Protein AF-A0A3C1SB09-F1 (afdb_monomer_lite)

Radius of gyration: 17.12 Å; chains: 1; bounding box: 45×32×49 Å

Structure (mmCIF, N/CA/C/O backbone):
data_AF-A0A3C1SB09-F1
#
_entry.id   AF-A0A3C1SB09-F1
#
loop_
_atom_site.group_PDB
_atom_site.id
_atom_site.type_symbol
_atom_site.label_atom_id
_atom_site.label_alt_id
_atom_site.label_comp_id
_atom_site.label_asym_id
_atom_site.label_entity_id
_atom_site.label_seq_id
_atom_site.pdbx_PDB_ins_code
_atom_site.Cartn_x
_atom_site.Cartn_y
_atom_site.Cartn_z
_atom_site.occupancy
_atom_site.B_iso_or_equiv
_atom_site.auth_seq_id
_atom_site.auth_comp_id
_atom_site.auth_asym_id
_atom_site.auth_atom_id
_atom_site.pdbx_PDB_model_num
ATOM 1 N N . MET A 1 1 ? -24.028 1.699 15.075 1.00 59.28 1 MET A N 1
ATOM 2 C CA . MET A 1 1 ? -23.259 1.360 13.872 1.00 59.28 1 MET A CA 1
ATOM 3 C C . MET A 1 1 ? -23.941 0.222 13.133 1.00 59.28 1 MET A C 1
ATOM 5 O O . MET A 1 1 ? -24.014 -0.890 13.650 1.00 59.28 1 MET A O 1
ATOM 9 N N . THR A 1 2 ? -24.508 0.519 11.970 1.00 70.56 2 THR A N 1
ATOM 10 C CA . THR A 1 2 ? -25.018 -0.496 11.039 1.00 70.56 2 THR A CA 1
ATOM 11 C C . THR A 1 2 ? -23.846 -1.232 10.372 1.00 70.56 2 THR A C 1
ATOM 13 O O . THR A 1 2 ? -22.719 -0.736 10.354 1.00 70.56 2 THR A O 1
ATOM 16 N N . ILE A 1 3 ? -24.084 -2.424 9.812 1.00 70.38 3 ILE A N 1
ATOM 17 C CA . ILE A 1 3 ? -23.048 -3.185 9.080 1.00 70.38 3 ILE A CA 1
ATOM 18 C C . ILE A 1 3 ? -22.469 -2.351 7.920 1.00 70.38 3 ILE A C 1
ATOM 20 O O . ILE A 1 3 ? -21.267 -2.392 7.662 1.00 70.38 3 ILE A O 1
ATOM 24 N N . ILE A 1 4 ? -23.316 -1.547 7.270 1.00 72.81 4 ILE A N 1
ATOM 25 C CA . ILE A 1 4 ? -22.957 -0.679 6.140 1.00 72.81 4 ILE A CA 1
ATOM 26 C C . ILE A 1 4 ? -22.010 0.445 6.584 1.00 72.81 4 ILE A C 1
ATOM 28 O O . ILE A 1 4 ? -20.996 0.686 5.931 1.00 72.81 4 ILE A O 1
ATOM 32 N N . GLU A 1 5 ? -22.294 1.094 7.716 1.00 78.06 5 GLU A N 1
ATOM 33 C CA . GLU A 1 5 ? -21.424 2.138 8.278 1.00 78.06 5 GLU A CA 1
ATOM 34 C C . GLU A 1 5 ? -20.040 1.590 8.639 1.00 78.06 5 GLU A C 1
ATOM 36 O O . GLU A 1 5 ? -19.033 2.230 8.345 1.00 78.06 5 GLU A O 1
ATOM 41 N N . ASN A 1 6 ? -19.972 0.384 9.215 1.00 83.06 6 ASN A N 1
ATOM 42 C CA . ASN A 1 6 ? -18.692 -0.244 9.548 1.00 83.06 6 ASN A CA 1
ATOM 43 C C . ASN A 1 6 ? -17.861 -0.535 8.290 1.00 83.06 6 ASN A C 1
ATOM 45 O O . ASN A 1 6 ? -16.678 -0.210 8.234 1.00 83.06 6 ASN A O 1
ATOM 49 N N . HIS A 1 7 ? -18.489 -1.103 7.255 1.00 87.75 7 HIS A N 1
ATOM 50 C CA . HIS A 1 7 ? -17.808 -1.403 5.997 1.00 87.75 7 HIS A CA 1
ATOM 51 C C . HIS A 1 7 ? -17.228 -0.142 5.340 1.00 87.75 7 HIS A C 1
ATOM 53 O O . HIS A 1 7 ? -16.084 -0.155 4.884 1.00 87.75 7 HIS A O 1
ATOM 59 N N . LEU A 1 8 ? -17.978 0.966 5.361 1.00 90.00 8 LEU A N 1
ATOM 60 C CA . LEU A 1 8 ? -17.520 2.246 4.825 1.00 90.00 8 LEU A CA 1
ATOM 61 C C . LEU A 1 8 ? -16.309 2.796 5.593 1.00 90.00 8 LEU A C 1
ATOM 63 O O . LEU A 1 8 ? -15.347 3.247 4.971 1.00 90.00 8 LEU A O 1
ATOM 67 N N . ILE A 1 9 ? -16.332 2.738 6.930 1.00 91.12 9 ILE A N 1
ATOM 68 C CA . ILE A 1 9 ? -15.202 3.176 7.764 1.00 91.12 9 ILE A CA 1
ATOM 69 C C . ILE A 1 9 ? -13.969 2.309 7.478 1.00 91.12 9 ILE A C 1
ATOM 71 O O . ILE A 1 9 ? -12.882 2.849 7.272 1.00 91.12 9 ILE A O 1
ATOM 75 N N . CYS A 1 10 ? -14.130 0.984 7.407 1.00 93.19 10 CYS A N 1
ATOM 76 C CA . CYS A 1 10 ? -13.048 0.061 7.069 1.00 93.19 10 CYS A CA 1
ATOM 77 C C . CYS A 1 10 ? -12.401 0.409 5.723 1.00 93.19 10 CYS A C 1
ATOM 79 O O . CYS A 1 10 ? -11.185 0.573 5.654 1.00 93.19 10 CYS A O 1
ATOM 81 N N . GLN A 1 11 ? -13.208 0.583 4.673 1.00 91.12 11 GLN A N 1
ATOM 82 C CA . GLN A 1 11 ? -12.708 0.926 3.343 1.00 91.12 11 GLN A CA 1
ATOM 83 C C . GLN A 1 11 ? -11.924 2.243 3.354 1.00 91.12 11 GLN A C 1
ATOM 85 O O . GLN A 1 11 ? -10.826 2.319 2.809 1.00 91.12 11 GLN A O 1
ATOM 90 N N . LYS A 1 12 ? -12.446 3.268 4.034 1.00 91.88 12 LYS A N 1
ATOM 91 C CA . LYS A 1 12 ? -11.792 4.578 4.122 1.00 91.88 12 LYS A CA 1
ATOM 92 C C . LYS A 1 12 ? -10.470 4.539 4.871 1.00 91.88 12 LYS A C 1
ATOM 94 O O . LYS A 1 12 ? -9.526 5.207 4.457 1.00 91.88 12 LYS A O 1
ATOM 99 N N . ILE A 1 13 ? -10.384 3.752 5.940 1.00 94.69 13 ILE A N 1
ATOM 100 C CA . ILE A 1 13 ? -9.123 3.541 6.650 1.00 94.69 13 ILE A CA 1
ATOM 101 C C . ILE A 1 13 ? -8.104 2.878 5.718 1.00 94.69 13 ILE A C 1
ATOM 103 O O . ILE A 1 13 ? -6.974 3.355 5.635 1.00 94.69 13 ILE A O 1
ATOM 107 N N . THR A 1 14 ? -8.488 1.815 5.007 1.00 92.44 14 THR A N 1
ATOM 108 C CA . THR A 1 14 ? -7.591 1.114 4.076 1.00 92.44 14 THR A CA 1
ATOM 109 C C . THR A 1 14 ? -7.102 2.038 2.962 1.00 92.44 14 THR A C 1
ATOM 111 O O . THR A 1 14 ? -5.90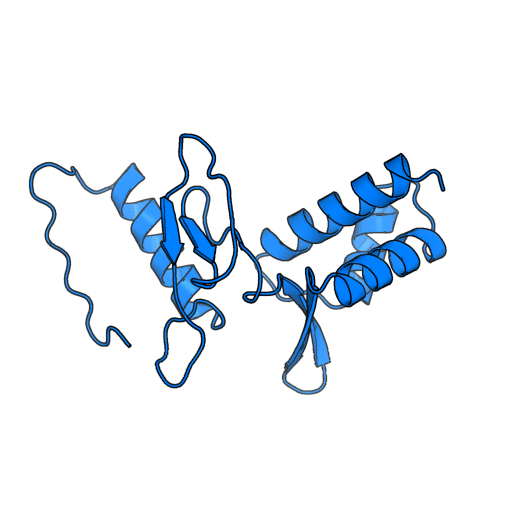1 2.073 2.683 1.00 92.44 14 THR A O 1
ATOM 114 N N . ASP A 1 15 ? -7.998 2.836 2.375 1.00 89.69 15 ASP A N 1
ATOM 115 C CA . ASP A 1 15 ? -7.652 3.833 1.358 1.00 89.69 15 ASP A CA 1
ATOM 116 C C . ASP A 1 15 ? -6.669 4.874 1.918 1.00 89.69 15 ASP A C 1
ATOM 118 O O . ASP A 1 15 ? -5.656 5.176 1.288 1.00 89.69 15 ASP A O 1
ATOM 122 N N . TYR A 1 16 ? -6.928 5.392 3.124 1.00 92.25 16 TYR A N 1
ATOM 123 C CA . TYR A 1 16 ? -6.077 6.397 3.762 1.00 92.25 16 TYR A CA 1
ATOM 124 C C . TYR A 1 16 ? -4.680 5.860 4.091 1.00 92.25 16 TYR A C 1
ATOM 126 O O . TYR A 1 16 ? -3.687 6.534 3.821 1.00 92.25 16 TYR A O 1
ATOM 134 N N . VAL A 1 17 ? -4.587 4.643 4.634 1.00 92.31 17 VAL A N 1
ATOM 135 C CA . VAL A 1 17 ? -3.302 3.987 4.918 1.00 92.31 17 VAL A CA 1
ATOM 136 C C . VAL A 1 17 ? -2.521 3.737 3.631 1.00 92.31 17 VAL A C 1
ATOM 138 O O . VAL A 1 17 ? -1.328 4.025 3.586 1.00 92.31 17 VAL A O 1
ATOM 141 N N . SER A 1 18 ? -3.186 3.260 2.578 1.00 86.19 18 SER A N 1
ATOM 142 C CA . SER A 1 18 ? -2.533 2.926 1.305 1.00 86.19 18 SER A CA 1
ATOM 143 C C . SER A 1 18 ? -2.073 4.165 0.533 1.00 86.19 18 SER A C 1
ATOM 145 O O . SER A 1 18 ? -1.019 4.141 -0.095 1.00 86.19 18 SER A O 1
ATOM 147 N N . ALA A 1 19 ? -2.838 5.258 0.589 1.00 85.00 19 ALA A N 1
ATOM 148 C CA . ALA A 1 19 ? -2.515 6.506 -0.101 1.00 85.00 19 ALA A CA 1
ATOM 149 C C . ALA A 1 19 ? -1.533 7.403 0.674 1.00 85.00 19 ALA A C 1
ATOM 151 O O . ALA A 1 19 ? -1.067 8.410 0.136 1.00 85.00 19 ALA A O 1
ATOM 152 N N . SER A 1 20 ? -1.233 7.093 1.940 1.00 88.00 20 SER A N 1
ATOM 153 C CA . SER A 1 20 ? -0.384 7.957 2.757 1.00 88.00 20 SER A CA 1
ATOM 154 C C . SER A 1 20 ? 1.086 7.876 2.327 1.00 88.00 20 SER A C 1
ATOM 156 O O . SER A 1 20 ? 1.651 6.783 2.270 1.00 88.00 20 SER A O 1
ATOM 158 N N . PRO A 1 21 ? 1.771 9.015 2.107 1.00 82.00 21 PRO A N 1
ATOM 159 C CA . PRO A 1 21 ? 3.193 9.021 1.757 1.00 82.00 21 PRO A CA 1
ATOM 160 C C . PRO A 1 21 ? 4.104 8.684 2.948 1.00 82.00 21 PRO A C 1
ATOM 162 O O . PRO A 1 21 ? 5.307 8.496 2.777 1.00 82.00 21 PRO A O 1
ATOM 165 N N . ARG A 1 22 ? 3.556 8.633 4.168 1.00 88.38 22 ARG A N 1
ATOM 166 C CA . ARG A 1 22 ? 4.279 8.317 5.403 1.00 88.38 22 ARG A CA 1
ATOM 167 C C . ARG A 1 22 ? 3.616 7.150 6.121 1.00 88.38 22 ARG A C 1
ATOM 169 O O . ARG A 1 22 ? 2.418 6.931 5.985 1.00 88.38 22 ARG A O 1
ATOM 176 N N . ARG A 1 23 ? 4.377 6.455 6.968 1.00 90.25 23 ARG A N 1
ATOM 177 C CA . ARG A 1 23 ? 3.792 5.469 7.884 1.00 90.25 23 ARG A CA 1
ATOM 178 C C . ARG A 1 23 ? 2.885 6.174 8.892 1.00 90.25 23 ARG A C 1
ATOM 180 O O . ARG A 1 23 ? 3.195 7.272 9.371 1.00 90.25 23 ARG A O 1
ATOM 187 N N . LEU A 1 24 ? 1.760 5.539 9.200 1.00 94.75 24 LEU A N 1
ATOM 188 C CA . LEU A 1 24 ? 0.734 6.088 10.077 1.00 94.75 24 LEU A CA 1
ATOM 189 C C . LEU A 1 24 ? 0.664 5.292 11.369 1.00 94.75 24 LEU A C 1
ATOM 191 O O . LEU A 1 24 ? 0.575 4.066 11.359 1.00 94.75 24 LEU A O 1
ATOM 195 N N . THR A 1 25 ? 0.675 5.994 12.495 1.00 95.62 25 THR A N 1
ATOM 196 C CA . THR A 1 25 ? 0.353 5.378 13.782 1.00 95.62 25 THR A CA 1
ATOM 197 C C . THR A 1 25 ? -1.159 5.195 13.904 1.00 95.62 25 THR A C 1
ATOM 199 O O . THR A 1 25 ? -1.944 5.907 13.274 1.00 95.62 25 THR A O 1
ATOM 202 N N . GLN A 1 26 ? -1.606 4.315 14.801 1.00 95.19 26 GLN A N 1
ATOM 203 C CA . GLN A 1 26 ? -3.035 4.199 15.116 1.00 95.19 26 GLN A CA 1
ATOM 204 C C . GLN A 1 26 ? -3.637 5.545 15.564 1.00 95.19 26 GLN A C 1
ATOM 206 O O . GLN A 1 26 ? -4.785 5.863 15.255 1.00 95.19 26 GLN A O 1
ATOM 211 N N . ARG A 1 27 ? -2.852 6.372 16.270 1.00 94.69 27 ARG A N 1
ATOM 212 C CA . ARG A 1 27 ? -3.268 7.712 16.700 1.00 94.69 27 ARG A CA 1
ATOM 213 C C . ARG A 1 27 ? -3.478 8.655 15.515 1.00 94.69 27 ARG A C 1
ATOM 215 O O . ARG A 1 27 ? -4.441 9.419 15.549 1.00 94.69 27 ARG A O 1
ATOM 222 N N . ASP A 1 28 ? -2.611 8.606 14.503 1.00 95.25 28 ASP A N 1
ATOM 223 C CA . ASP A 1 28 ? -2.777 9.385 13.270 1.00 95.25 28 ASP A CA 1
ATOM 224 C C . ASP A 1 28 ? -4.084 9.015 12.567 1.00 95.25 28 ASP A C 1
ATOM 226 O O . ASP A 1 28 ? -4.861 9.898 12.214 1.00 95.25 28 ASP A O 1
ATOM 230 N N . ILE A 1 29 ? -4.353 7.712 12.426 1.00 95.00 29 ILE A N 1
ATOM 231 C CA . ILE A 1 29 ? -5.563 7.213 11.764 1.00 95.00 29 ILE A CA 1
ATOM 232 C C . ILE A 1 29 ? -6.811 7.630 12.540 1.00 95.00 29 ILE A C 1
ATOM 234 O O . ILE A 1 29 ? -7.736 8.176 11.953 1.00 95.00 29 ILE A O 1
ATOM 238 N N . ILE A 1 30 ? -6.836 7.440 13.865 1.00 94.81 30 ILE A N 1
ATOM 239 C CA . ILE A 1 30 ? -7.977 7.857 14.694 1.00 94.81 30 ILE A CA 1
ATOM 240 C C . ILE A 1 30 ? -8.228 9.357 14.554 1.00 94.81 30 ILE A C 1
ATOM 242 O O . ILE A 1 30 ? -9.374 9.767 14.395 1.00 94.81 30 ILE A O 1
ATOM 246 N N . ARG A 1 31 ? -7.169 10.173 14.612 1.00 93.88 31 ARG A N 1
ATOM 247 C CA . ARG A 1 31 ? -7.291 11.626 14.480 1.00 93.88 31 ARG A CA 1
ATOM 248 C C . ARG A 1 31 ? -7.893 12.001 13.129 1.00 93.88 31 ARG A C 1
ATOM 250 O O . ARG A 1 31 ? -8.837 12.781 13.109 1.00 93.88 31 ARG A O 1
ATOM 257 N N . GLU A 1 32 ? -7.371 11.449 12.039 1.00 92.06 32 GLU A N 1
ATOM 258 C CA . GLU A 1 32 ? -7.848 11.779 10.696 1.00 92.06 32 GLU A CA 1
ATOM 259 C C . GLU A 1 32 ? -9.287 11.306 10.470 1.00 92.06 32 GLU A C 1
ATOM 261 O O . GLU A 1 32 ? -10.132 12.070 10.008 1.00 92.06 32 GLU A O 1
ATOM 266 N N . MET A 1 33 ? -9.603 10.073 10.870 1.00 91.75 33 MET A N 1
ATOM 267 C CA . MET A 1 33 ? -10.944 9.518 10.700 1.00 91.75 33 MET A CA 1
ATOM 268 C C . MET A 1 33 ? -11.985 10.281 11.525 1.00 91.75 33 MET A C 1
ATOM 270 O O . MET A 1 33 ? -13.089 10.498 11.044 1.00 91.75 33 MET A O 1
ATOM 274 N N . SER A 1 34 ? -11.645 10.754 12.729 1.00 90.62 34 SER A N 1
ATOM 275 C CA . SER A 1 34 ? -12.546 11.598 13.527 1.00 90.62 34 SER A CA 1
ATOM 276 C C . SER A 1 34 ? -12.741 13.011 12.962 1.00 90.62 34 SER A C 1
ATOM 278 O O . SER A 1 34 ? -13.734 13.648 13.296 1.00 90.62 34 SER A O 1
ATOM 280 N N . LEU A 1 35 ? -11.807 13.525 12.153 1.00 88.56 35 LEU A N 1
ATOM 281 C CA . LEU A 1 35 ? -11.955 14.818 11.473 1.00 88.56 35 LEU A CA 1
ATOM 282 C C . LEU A 1 35 ? -12.794 14.701 10.199 1.00 88.56 35 LEU A C 1
ATOM 284 O O . LEU A 1 35 ? -13.607 15.577 9.918 1.00 88.56 35 LEU A O 1
ATOM 288 N N . GLN A 1 36 ? -12.592 13.631 9.429 1.00 82.50 36 GLN A N 1
ATOM 289 C CA . GLN A 1 36 ? -13.264 13.436 8.144 1.00 82.50 36 GLN A CA 1
ATOM 290 C C . GLN A 1 36 ? -14.652 12.796 8.267 1.00 82.50 36 GLN A C 1
ATOM 292 O O . GLN A 1 36 ? -15.487 12.979 7.384 1.00 82.50 36 GLN A O 1
ATOM 297 N N . PHE A 1 37 ? -14.913 12.050 9.342 1.00 77.19 37 PHE A N 1
ATOM 298 C CA . PHE A 1 37 ? -16.188 11.380 9.580 1.00 77.19 37 PHE A CA 1
ATOM 299 C C . PHE A 1 37 ? -16.806 11.806 10.907 1.00 77.19 37 PHE A C 1
ATOM 301 O O . PHE A 1 37 ? -16.123 11.960 11.916 1.00 77.19 37 PHE A O 1
ATOM 308 N N . SER A 1 38 ? -18.138 11.830 10.952 1.00 76.62 38 SER A N 1
ATOM 309 C CA . SER A 1 38 ? -18.917 11.848 12.199 1.00 76.62 38 SER A CA 1
ATOM 310 C C . SER A 1 38 ? -18.872 10.496 12.937 1.00 76.62 38 SER A C 1
ATOM 312 O O . SER A 1 38 ? -19.865 10.075 13.521 1.00 76.62 38 SER A O 1
ATOM 314 N N . ALA A 1 39 ? -17.739 9.789 12.880 1.00 82.25 39 ALA A N 1
ATOM 315 C CA . ALA A 1 39 ? -17.531 8.502 13.528 1.00 82.25 39 ALA A CA 1
ATOM 316 C C . ALA A 1 39 ? -16.864 8.700 14.890 1.00 82.25 39 ALA A C 1
ATOM 318 O O . ALA A 1 39 ? -15.881 9.432 15.048 1.00 82.25 39 ALA A O 1
ATOM 319 N N . THR A 1 40 ? -17.374 8.005 15.898 1.00 89.88 40 THR A N 1
ATOM 320 C CA . THR A 1 40 ? -16.796 8.040 17.237 1.00 89.88 40 THR A CA 1
ATOM 321 C 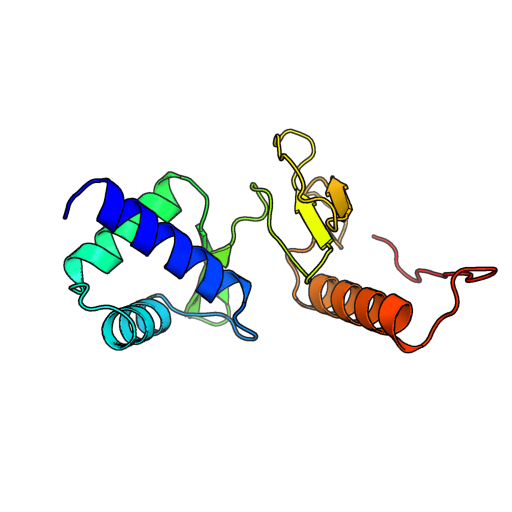C . THR A 1 40 ? -15.473 7.275 17.281 1.00 89.88 40 THR A C 1
ATOM 323 O O . THR A 1 40 ? -15.240 6.311 16.548 1.00 89.88 40 THR A O 1
ATOM 326 N N . ARG A 1 41 ? -14.604 7.623 18.238 1.00 91.19 41 ARG A N 1
ATOM 327 C CA . ARG A 1 41 ? -13.362 6.871 18.492 1.00 91.19 41 ARG A CA 1
ATOM 328 C C . ARG A 1 41 ? -13.616 5.377 18.740 1.00 91.19 41 ARG A C 1
ATOM 330 O O . ARG A 1 41 ? -12.753 4.556 18.436 1.00 91.19 41 ARG A O 1
ATOM 337 N N . LYS A 1 42 ? -14.770 5.009 19.307 1.00 91.75 42 LYS A N 1
ATOM 338 C CA . LYS A 1 42 ? -15.141 3.608 19.549 1.00 91.75 42 LYS A CA 1
ATOM 339 C C . LYS A 1 42 ? -15.401 2.867 18.236 1.00 91.75 42 LYS A C 1
ATOM 341 O O . LYS A 1 42 ? -14.905 1.758 18.072 1.00 91.75 42 LYS A O 1
ATOM 346 N N . GLU A 1 43 ? -16.116 3.494 17.308 1.00 92.19 43 GLU A N 1
ATOM 347 C CA . GLU A 1 43 ? -16.423 2.937 15.985 1.00 92.19 43 GLU A CA 1
ATOM 348 C C . GLU A 1 43 ? -15.161 2.785 15.137 1.00 92.19 43 GLU A C 1
ATOM 350 O O . GLU A 1 43 ? -14.914 1.708 14.602 1.00 92.19 43 GLU A O 1
ATOM 355 N N . ILE A 1 44 ? -14.289 3.798 15.125 1.00 93.44 44 ILE A N 1
ATOM 356 C CA . ILE A 1 44 ? -13.004 3.727 14.414 1.00 93.44 44 ILE A CA 1
ATOM 357 C C . ILE A 1 44 ? -12.136 2.585 14.963 1.00 93.44 44 ILE A C 1
ATOM 359 O O . ILE A 1 44 ? -11.556 1.821 14.199 1.00 93.44 44 ILE A O 1
ATOM 363 N N . ASN A 1 45 ? -12.063 2.414 16.288 1.00 94.69 45 ASN A N 1
ATOM 364 C CA . ASN A 1 45 ? -11.311 1.299 16.874 1.00 94.69 45 ASN A CA 1
ATOM 365 C C . ASN A 1 45 ? -11.927 -0.071 16.565 1.00 94.69 45 ASN A C 1
ATOM 367 O O . ASN A 1 45 ? -11.184 -1.041 16.430 1.00 94.69 45 ASN A O 1
ATOM 371 N N . ALA A 1 46 ? -13.254 -0.172 16.463 1.00 94.12 46 ALA A N 1
ATOM 372 C CA . ALA A 1 46 ? -13.916 -1.406 16.050 1.00 94.12 46 ALA A CA 1
ATOM 373 C C . ALA A 1 46 ? -13.608 -1.746 14.580 1.00 94.12 46 ALA A C 1
ATOM 375 O O . ALA A 1 46 ? -13.302 -2.898 14.273 1.00 94.12 46 ALA A O 1
ATOM 376 N N . ALA A 1 47 ? -13.598 -0.743 13.698 1.00 94.88 47 ALA A N 1
ATOM 377 C CA . ALA A 1 47 ? -13.199 -0.904 12.303 1.00 94.88 47 ALA A CA 1
ATOM 378 C C . ALA A 1 47 ? -11.726 -1.330 12.179 1.00 94.88 47 ALA A C 1
ATOM 380 O O . ALA A 1 47 ? -11.420 -2.305 11.500 1.00 94.88 47 ALA A O 1
ATOM 381 N N . LEU A 1 48 ? -10.811 -0.683 12.912 1.00 95.69 48 LEU A N 1
ATOM 382 C CA . LEU A 1 48 ? -9.392 -1.065 12.940 1.00 95.69 48 LEU A CA 1
ATOM 383 C C . LEU A 1 48 ? -9.180 -2.509 13.405 1.00 95.69 48 LEU A C 1
ATOM 385 O O . LEU A 1 48 ? -8.377 -3.227 12.817 1.00 95.69 48 LEU A O 1
ATOM 389 N N . ARG A 1 49 ? -9.910 -2.950 14.437 1.00 95.75 49 ARG A N 1
ATOM 390 C CA . ARG A 1 49 ? -9.888 -4.353 14.880 1.00 95.75 49 ARG A CA 1
ATOM 391 C C . ARG A 1 49 ? -10.383 -5.290 13.785 1.00 95.75 49 ARG A C 1
ATOM 393 O O . ARG A 1 49 ? -9.700 -6.260 13.493 1.00 95.75 49 ARG A O 1
ATOM 400 N N . SER A 1 50 ? -11.496 -4.950 13.138 1.00 95.50 50 SER A N 1
ATOM 401 C CA . SER A 1 50 ? -12.053 -5.742 12.033 1.00 95.50 50 SER A CA 1
ATOM 402 C C . SER A 1 50 ? -11.051 -5.881 10.878 1.00 95.50 50 SER A C 1
ATOM 404 O O . SER A 1 50 ? -10.901 -6.960 10.316 1.00 95.50 50 SER A O 1
ATOM 406 N N . LEU A 1 51 ? -10.324 -4.808 10.546 1.00 95.94 51 LEU A N 1
ATOM 407 C CA . LEU A 1 51 ? -9.289 -4.812 9.507 1.00 95.94 51 LEU A CA 1
ATOM 408 C C . LEU A 1 51 ? -8.069 -5.665 9.880 1.00 95.94 51 LEU A C 1
ATOM 410 O O . LEU A 1 51 ? -7.531 -6.357 9.019 1.00 95.94 51 LEU A O 1
ATOM 414 N N . LEU A 1 52 ? -7.642 -5.632 11.145 1.00 95.81 52 LEU A N 1
ATOM 415 C CA . LEU A 1 52 ? -6.555 -6.478 11.653 1.00 95.81 52 LEU A CA 1
ATOM 416 C C . LEU A 1 52 ? -6.961 -7.959 11.667 1.00 95.81 52 LEU A C 1
ATOM 418 O O . LEU A 1 52 ? -6.196 -8.813 11.234 1.00 95.81 52 LEU A O 1
ATOM 422 N N . GLU A 1 53 ? -8.179 -8.267 12.116 1.00 95.31 53 GLU A N 1
ATOM 423 C CA . GLU A 1 53 ? -8.730 -9.630 12.133 1.00 95.31 53 GLU A CA 1
ATOM 424 C C . GLU A 1 53 ? -8.893 -10.200 10.717 1.00 95.31 53 GLU A C 1
ATOM 426 O O . GLU A 1 53 ? -8.617 -11.374 10.482 1.00 95.31 53 GLU A O 1
ATOM 431 N N . ALA A 1 54 ? -9.280 -9.361 9.754 1.00 93.38 54 ALA A N 1
ATOM 432 C CA . ALA A 1 54 ? -9.364 -9.729 8.343 1.00 93.38 54 ALA A CA 1
ATOM 433 C C . ALA A 1 54 ? -7.995 -9.784 7.632 1.00 93.38 54 ALA A C 1
ATOM 435 O O . ALA A 1 54 ? -7.935 -10.144 6.450 1.00 93.38 54 ALA A O 1
ATOM 436 N N . ASN A 1 55 ? -6.908 -9.436 8.332 1.00 93.69 55 ASN A N 1
ATOM 437 C CA . ASN A 1 55 ? -5.553 -9.288 7.801 1.00 93.69 55 ASN A CA 1
ATOM 438 C C . ASN A 1 55 ? -5.476 -8.320 6.603 1.00 93.69 55 ASN A C 1
ATOM 440 O O . ASN A 1 55 ? -4.703 -8.539 5.677 1.00 93.69 55 ASN A O 1
ATOM 444 N N . GLU A 1 56 ? -6.321 -7.286 6.587 1.00 94.12 56 GLU A N 1
ATOM 445 C CA . GLU A 1 56 ? -6.278 -6.189 5.605 1.00 94.12 56 GLU A CA 1
ATOM 446 C C . GLU A 1 56 ? -5.248 -5.132 6.016 1.00 94.12 56 GLU A C 1
ATOM 448 O O . GLU A 1 56 ? -4.565 -4.544 5.177 1.00 94.12 56 GLU A O 1
ATOM 453 N N . LEU A 1 57 ? -5.103 -4.929 7.329 1.00 95.50 57 LEU A N 1
ATOM 454 C CA . LEU A 1 57 ? -4.038 -4.137 7.927 1.00 95.50 57 LEU A CA 1
ATOM 455 C C . LEU A 1 57 ? -3.162 -5.011 8.818 1.00 95.50 57 LEU A C 1
ATOM 457 O O . LEU A 1 57 ? -3.637 -5.963 9.431 1.00 95.50 57 LEU A O 1
ATOM 461 N N . VAL A 1 58 ? -1.901 -4.620 8.945 1.00 94.88 58 VAL A N 1
ATOM 462 C CA . VAL A 1 58 ? -0.917 -5.228 9.843 1.00 94.88 58 VAL A CA 1
ATOM 463 C C . VAL A 1 58 ? -0.194 -4.153 10.642 1.00 94.88 58 VAL A C 1
ATOM 465 O O . VAL A 1 58 ? -0.085 -3.003 10.210 1.00 94.88 58 VAL A O 1
ATOM 468 N N . TYR A 1 59 ? 0.318 -4.532 11.813 1.00 95.06 59 TYR A N 1
ATOM 469 C CA . TYR A 1 59 ? 1.269 -3.693 12.533 1.00 95.06 59 TYR A CA 1
ATOM 470 C C . TYR A 1 59 ? 2.681 -3.901 11.997 1.00 95.06 59 TYR A C 1
ATOM 472 O O . TYR A 1 59 ? 3.120 -5.032 11.799 1.00 95.06 59 TYR A O 1
ATOM 480 N N . SER A 1 60 ? 3.416 -2.807 11.850 1.00 91.31 60 SER A N 1
ATOM 481 C CA . SER A 1 60 ? 4.866 -2.813 11.686 1.00 91.31 60 SER A CA 1
ATOM 482 C C . SER A 1 60 ? 5.514 -2.071 12.851 1.00 91.31 60 SER A C 1
ATOM 484 O O . SER A 1 60 ? 4.893 -1.204 13.470 1.00 91.31 60 SER A O 1
ATOM 486 N N . TYR A 1 61 ? 6.754 -2.430 13.180 1.00 91.75 61 TYR A N 1
ATOM 487 C CA . TYR A 1 61 ? 7.501 -1.813 14.271 1.00 91.75 61 TYR A CA 1
ATOM 488 C C . TYR A 1 61 ? 8.831 -1.283 13.758 1.00 91.75 61 TYR A C 1
ATOM 490 O O . TYR A 1 61 ? 9.633 -2.041 13.213 1.00 91.75 61 TYR A O 1
ATOM 498 N N . ILE A 1 62 ? 9.049 0.020 13.917 1.00 87.38 62 ILE A N 1
ATOM 499 C CA . ILE A 1 62 ? 10.268 0.707 13.490 1.00 87.38 62 ILE A CA 1
ATOM 500 C C . ILE A 1 62 ? 10.669 1.695 14.570 1.00 87.38 62 ILE A C 1
ATOM 502 O O . ILE A 1 62 ? 9.848 2.500 15.003 1.00 87.38 62 ILE A O 1
ATOM 506 N N . ASP A 1 63 ? 11.929 1.621 14.997 1.00 89.19 63 ASP A N 1
ATOM 507 C CA . ASP A 1 63 ? 12.565 2.587 15.898 1.00 89.19 63 ASP A CA 1
ATOM 508 C C . ASP A 1 63 ? 11.753 2.914 17.162 1.00 89.19 63 ASP A C 1
ATOM 510 O O . ASP A 1 63 ? 11.659 4.064 17.579 1.00 89.19 63 ASP A O 1
ATOM 514 N N . GLY A 1 64 ? 11.129 1.910 17.787 1.00 91.25 64 GLY A N 1
ATOM 515 C CA . GLY A 1 64 ? 10.336 2.133 19.003 1.00 91.25 64 GLY A CA 1
ATOM 516 C C . GLY A 1 64 ? 8.853 2.423 18.767 1.00 91.25 64 GLY A C 1
ATOM 517 O O . GLY A 1 64 ? 8.093 2.562 19.727 1.00 91.25 64 GLY A O 1
ATOM 518 N N . HIS A 1 65 ? 8.424 2.518 17.509 1.00 90.69 65 HIS A N 1
ATOM 519 C CA . HIS A 1 65 ? 7.086 2.957 17.140 1.00 90.69 65 HIS A CA 1
ATOM 520 C C . HIS A 1 65 ? 6.334 1.903 16.332 1.00 90.69 65 HIS A C 1
ATOM 522 O O . HIS A 1 65 ? 6.870 1.306 15.399 1.00 90.69 65 HIS A O 1
ATOM 528 N N . SER A 1 66 ? 5.056 1.724 16.674 1.00 95.00 66 SER A N 1
ATOM 529 C CA . SER A 1 66 ? 4.134 0.880 15.917 1.00 95.00 66 SER A CA 1
ATOM 530 C C . SER A 1 66 ? 3.365 1.697 14.885 1.00 95.00 66 SER A C 1
ATOM 532 O O . SER A 1 66 ? 2.722 2.701 15.215 1.00 95.00 66 SER A O 1
ATOM 534 N N . PHE A 1 67 ? 3.374 1.218 13.649 1.00 95.00 67 PHE A N 1
ATOM 535 C CA . PHE A 1 67 ? 2.618 1.770 12.532 1.00 95.00 67 PHE A CA 1
ATOM 536 C C . PHE A 1 67 ? 1.611 0.745 12.020 1.00 95.00 67 PHE A C 1
ATOM 538 O O . PHE A 1 67 ? 1.740 -0.446 12.291 1.00 95.00 67 PHE A O 1
ATOM 545 N N . MET A 1 68 ? 0.594 1.215 11.304 1.00 94.94 68 MET A N 1
ATOM 546 C CA . MET A 1 68 ? -0.380 0.366 10.625 1.00 94.94 68 MET A CA 1
ATOM 547 C C . MET A 1 68 ? -0.175 0.483 9.120 1.00 94.94 68 MET A C 1
ATOM 549 O O . MET A 1 68 ? -0.109 1.592 8.587 1.00 94.94 68 MET A O 1
ATOM 553 N N . GLU A 1 69 ? -0.068 -0.657 8.450 1.00 92.38 69 GLU A N 1
ATOM 554 C CA . GLU A 1 69 ? 0.201 -0.755 7.016 1.00 92.38 69 GLU A CA 1
ATOM 555 C C . GLU A 1 69 ? -0.776 -1.718 6.351 1.00 92.38 69 GLU A C 1
ATOM 557 O O . GLU A 1 69 ? -1.296 -2.627 6.998 1.00 92.38 69 GLU A O 1
ATOM 562 N N . ALA A 1 70 ? -1.023 -1.515 5.056 1.00 92.12 70 ALA A N 1
ATOM 563 C CA . ALA A 1 70 ? -1.776 -2.468 4.255 1.00 92.12 70 ALA A CA 1
ATOM 564 C C . ALA A 1 70 ? -1.031 -3.807 4.200 1.00 92.12 70 ALA A C 1
ATOM 566 O O . ALA A 1 70 ? 0.186 -3.850 4.000 1.00 92.12 70 ALA A O 1
ATOM 567 N N . SER A 1 71 ? -1.765 -4.900 4.383 1.00 92.75 71 SER A N 1
ATOM 568 C CA . SER A 1 71 ? -1.181 -6.235 4.373 1.00 92.75 71 SER A CA 1
ATOM 569 C C . SER A 1 71 ? -0.817 -6.666 2.957 1.00 92.75 71 SER A C 1
ATOM 571 O O . SER A 1 71 ? -1.692 -6.839 2.112 1.00 92.75 71 SER A O 1
ATOM 573 N N . LEU A 1 72 ? 0.467 -6.919 2.701 1.00 90.19 72 LEU A N 1
ATOM 574 C CA . LEU A 1 72 ? 0.918 -7.502 1.429 1.00 90.19 72 LEU A CA 1
ATOM 575 C C . LEU A 1 72 ? 0.583 -8.991 1.286 1.00 90.19 72 LEU A C 1
ATOM 577 O O . LEU A 1 72 ? 0.821 -9.566 0.228 1.00 90.19 72 LEU A O 1
ATOM 581 N N . ASP A 1 73 ? -0.028 -9.598 2.306 1.00 91.31 73 ASP A N 1
ATOM 582 C CA . ASP A 1 73 ? -0.681 -10.903 2.182 1.00 91.31 73 ASP A CA 1
ATOM 583 C C . ASP A 1 73 ? -2.045 -10.795 1.473 1.00 91.31 73 ASP A C 1
ATOM 585 O O . ASP A 1 73 ? -2.714 -11.803 1.237 1.00 91.31 73 ASP A O 1
ATOM 589 N N . LYS A 1 74 ? -2.469 -9.575 1.124 1.00 92.19 74 LYS A N 1
ATOM 590 C CA . LYS A 1 74 ? -3.650 -9.256 0.319 1.00 92.19 74 LYS A CA 1
ATOM 591 C C . LYS A 1 74 ? -3.240 -8.573 -0.981 1.00 92.19 74 LYS A C 1
ATOM 593 O O . LYS A 1 74 ? -2.075 -8.266 -1.217 1.00 92.19 74 LYS A O 1
ATOM 598 N N . ALA A 1 75 ? -4.217 -8.361 -1.857 1.00 92.75 75 ALA A N 1
ATOM 599 C CA . ALA A 1 75 ? -4.010 -7.522 -3.026 1.00 92.75 75 ALA A CA 1
ATOM 600 C C . ALA A 1 75 ? -3.932 -6.055 -2.585 1.00 92.75 75 ALA A C 1
ATOM 602 O O . ALA A 1 75 ? -4.917 -5.497 -2.104 1.00 92.75 75 ALA A O 1
ATOM 603 N N . VAL A 1 76 ? -2.768 -5.437 -2.759 1.00 90.94 76 VAL A N 1
ATOM 604 C CA . VAL A 1 76 ? -2.507 -4.052 -2.368 1.00 90.94 76 VAL A CA 1
ATOM 605 C C . VAL A 1 76 ? -2.172 -3.242 -3.603 1.00 90.94 76 VAL A C 1
ATOM 607 O O . VAL A 1 76 ? -1.268 -3.573 -4.373 1.00 90.94 76 VAL A O 1
ATOM 610 N N . ARG A 1 77 ? -2.897 -2.143 -3.783 1.00 90.94 77 ARG A N 1
ATOM 611 C CA . ARG A 1 77 ? -2.567 -1.153 -4.799 1.00 90.94 77 ARG A CA 1
ATOM 612 C C . ARG A 1 77 ? -1.326 -0.375 -4.363 1.00 90.94 77 ARG A C 1
ATOM 614 O O . ARG A 1 77 ? -1.334 0.237 -3.301 1.00 90.94 77 ARG A O 1
ATOM 621 N N . ILE A 1 78 ? -0.283 -0.396 -5.189 1.00 89.00 78 ILE A N 1
ATOM 622 C CA . ILE A 1 78 ? 0.988 0.293 -4.924 1.00 89.00 78 ILE A CA 1
ATOM 623 C C . ILE A 1 78 ? 1.069 1.632 -5.651 1.00 89.00 78 ILE A C 1
ATOM 625 O O . ILE A 1 78 ? 1.557 2.607 -5.085 1.00 89.00 78 ILE A O 1
ATOM 629 N N . THR A 1 79 ? 0.598 1.677 -6.894 1.00 89.75 79 THR A N 1
ATOM 630 C CA . THR A 1 79 ? 0.534 2.892 -7.722 1.00 89.75 79 THR A CA 1
ATOM 631 C C . THR A 1 79 ? -0.869 3.038 -8.308 1.00 89.75 79 THR A C 1
ATOM 633 O O . THR A 1 79 ? -1.761 2.270 -7.951 1.00 89.75 79 THR A O 1
ATOM 636 N N . GLU A 1 80 ? -1.118 4.003 -9.197 1.00 88.75 80 GLU A N 1
ATOM 637 C CA . GLU A 1 80 ? -2.454 4.162 -9.782 1.00 88.75 80 GLU A CA 1
ATOM 638 C C . GLU A 1 80 ? -2.897 2.898 -10.531 1.00 88.75 80 GLU A C 1
ATOM 640 O O . GLU A 1 80 ? -4.064 2.501 -10.444 1.00 88.75 80 GLU A O 1
ATOM 645 N N . ARG A 1 81 ? -1.958 2.244 -11.226 1.00 91.44 81 ARG A N 1
ATOM 646 C CA . ARG A 1 81 ? -2.230 1.077 -12.066 1.00 91.44 81 ARG A CA 1
ATOM 647 C C . ARG A 1 81 ? -1.630 -0.207 -11.512 1.00 91.44 81 ARG A C 1
ATOM 649 O O . ARG A 1 81 ? -2.134 -1.267 -11.851 1.00 91.44 81 ARG A O 1
ATOM 656 N N . VAL A 1 82 ? -0.588 -0.178 -10.684 1.00 93.62 82 VAL A N 1
ATOM 657 C CA . VAL A 1 82 ? 0.080 -1.407 -10.223 1.00 93.62 82 VAL A CA 1
ATOM 658 C C . VAL A 1 82 ? -0.537 -1.922 -8.927 1.00 93.62 82 VAL A C 1
ATOM 660 O O . VAL A 1 82 ? -0.563 -1.231 -7.905 1.00 93.62 82 VAL A O 1
ATOM 663 N N . VAL A 1 83 ? -0.969 -3.182 -8.955 1.00 94.12 83 VAL A N 1
ATOM 664 C CA . VAL A 1 83 ? -1.431 -3.941 -7.788 1.00 94.12 83 VAL A CA 1
ATOM 665 C C . VAL A 1 83 ? -0.477 -5.105 -7.549 1.00 94.12 83 VAL A C 1
ATOM 667 O O . VAL A 1 83 ? -0.228 -5.897 -8.456 1.00 94.12 83 VAL A O 1
ATOM 670 N N . LEU A 1 84 ? 0.039 -5.231 -6.327 1.00 93.94 84 LEU A N 1
ATOM 671 C CA . LEU A 1 84 ? 0.784 -6.411 -5.895 1.00 93.94 84 LEU A CA 1
ATOM 672 C C . LEU A 1 84 ? -0.154 -7.362 -5.167 1.00 93.94 84 LEU A C 1
ATOM 674 O O . LEU A 1 84 ? -0.981 -6.930 -4.366 1.00 93.94 84 LEU A O 1
ATOM 678 N N . LYS A 1 85 ? -0.015 -8.661 -5.421 1.00 94.81 85 LYS A N 1
ATOM 679 C CA . LYS A 1 85 ? -0.706 -9.688 -4.640 1.00 94.81 85 LYS A CA 1
ATOM 680 C C . LYS A 1 85 ? 0.157 -10.937 -4.470 1.00 94.81 85 LYS A C 1
ATOM 682 O O . LYS A 1 85 ? 0.940 -11.257 -5.370 1.00 94.81 85 LYS A O 1
ATOM 687 N N . PRO A 1 86 ? -0.064 -11.730 -3.413 1.00 94.38 86 PRO A N 1
ATOM 688 C CA . PRO A 1 86 ? 0.468 -13.081 -3.366 1.00 94.38 86 PRO A CA 1
ATOM 689 C C . PRO A 1 86 ? -0.131 -13.968 -4.476 1.00 94.38 86 PRO A C 1
ATOM 691 O O . PRO A 1 86 ? -1.276 -13.753 -4.904 1.00 94.38 86 PRO A O 1
ATOM 694 N N . PRO A 1 87 ? 0.587 -15.011 -4.933 1.00 93.81 87 PRO A N 1
ATOM 695 C CA . PRO A 1 87 ? 0.097 -15.930 -5.962 1.00 93.81 87 PRO A CA 1
ATOM 696 C C . PRO A 1 87 ? -1.252 -16.569 -5.607 1.00 93.81 87 PRO A C 1
ATOM 698 O O . PRO A 1 87 ? -2.142 -16.621 -6.453 1.00 93.81 87 PRO A O 1
ATOM 701 N N . ASN A 1 88 ? -1.434 -16.946 -4.338 1.00 93.88 88 ASN A N 1
ATOM 702 C CA . ASN A 1 88 ? -2.609 -17.676 -3.846 1.00 93.88 88 ASN A CA 1
ATOM 703 C C . ASN A 1 88 ? -3.832 -16.791 -3.551 1.00 93.88 88 ASN A C 1
ATOM 705 O O . ASN A 1 88 ? -4.882 -17.300 -3.166 1.00 93.88 88 ASN A O 1
ATOM 709 N N . ILE A 1 89 ? -3.715 -15.471 -3.714 1.00 94.06 89 ILE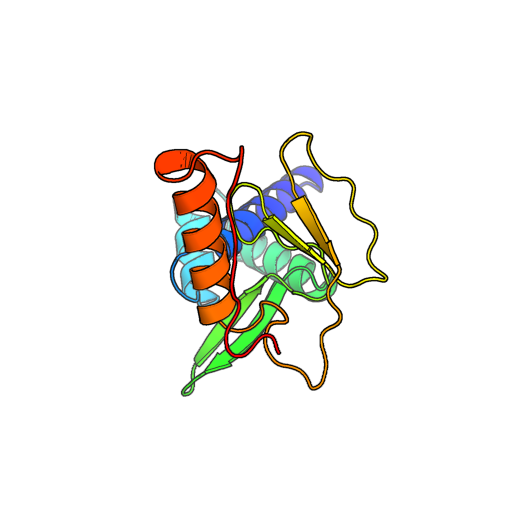 A N 1
ATOM 710 C CA . ILE A 1 89 ? -4.818 -14.539 -3.480 1.00 94.06 89 ILE A CA 1
ATOM 711 C C . ILE A 1 89 ? -5.546 -14.268 -4.792 1.00 94.06 89 ILE A C 1
ATOM 713 O O . ILE A 1 89 ? -4.932 -13.914 -5.802 1.00 94.06 89 ILE A O 1
ATOM 717 N N . SER A 1 90 ? -6.868 -14.430 -4.773 1.00 93.38 90 SER A N 1
ATOM 718 C CA . SER A 1 90 ? -7.737 -14.053 -5.889 1.00 93.38 90 SER A CA 1
ATOM 719 C C . SER A 1 90 ? -8.006 -12.551 -5.861 1.00 93.38 90 SER A C 1
ATOM 721 O O . SER A 1 90 ? -8.303 -11.990 -4.810 1.00 93.38 90 SER A O 1
ATOM 723 N N . TYR A 1 91 ? -7.919 -11.903 -7.021 1.00 94.19 91 TYR A N 1
ATOM 724 C CA . TYR A 1 91 ? -8.198 -10.480 -7.185 1.00 94.19 91 TYR A CA 1
ATOM 725 C C . TYR A 1 91 ? -8.781 -10.234 -8.573 1.00 94.19 91 TYR A C 1
ATOM 727 O O . TYR A 1 91 ? -8.255 -10.756 -9.556 1.00 94.19 91 TYR A O 1
ATOM 735 N N . GLN A 1 92 ? -9.860 -9.457 -8.649 1.00 93.56 92 GLN A N 1
ATOM 736 C CA . GLN A 1 92 ? -10.445 -9.032 -9.918 1.00 93.56 92 GLN A CA 1
ATOM 737 C C . GLN A 1 92 ? -9.949 -7.616 -10.237 1.00 93.56 92 GLN A C 1
ATOM 739 O O . GLN A 1 92 ? -10.373 -6.676 -9.560 1.00 93.56 92 GLN A O 1
ATOM 744 N N . PRO A 1 93 ? -9.045 -7.451 -11.220 1.00 92.38 93 PRO A N 1
ATOM 745 C CA . PRO A 1 93 ? -8.514 -6.141 -11.565 1.00 92.38 93 PRO A CA 1
ATOM 746 C C . PRO A 1 93 ? -9.550 -5.242 -12.230 1.00 92.38 93 PRO A C 1
ATOM 748 O O . PRO A 1 93 ? -10.423 -5.698 -12.973 1.00 92.38 93 PRO A O 1
ATOM 751 N N . ARG A 1 94 ? -9.397 -3.936 -12.016 1.00 91.69 94 ARG A N 1
ATOM 752 C CA . ARG A 1 94 ? -10.059 -2.896 -12.812 1.00 91.69 94 ARG A CA 1
ATOM 753 C C . ARG A 1 94 ? -9.416 -2.820 -14.201 1.00 91.69 94 ARG A C 1
ATOM 755 O O . ARG A 1 94 ? -8.285 -3.252 -14.399 1.00 91.69 94 ARG A O 1
ATOM 762 N N . SER A 1 95 ? -10.122 -2.239 -15.172 1.00 87.06 95 SER A N 1
ATOM 763 C CA . SER A 1 95 ? -9.709 -2.221 -16.589 1.00 87.06 95 SER A CA 1
ATOM 764 C C . SER A 1 95 ? -8.332 -1.598 -16.862 1.00 87.06 95 SER A C 1
ATOM 766 O O . SER A 1 95 ? -7.729 -1.885 -17.892 1.00 87.06 95 SER A O 1
ATOM 768 N N . ASN A 1 96 ? -7.832 -0.752 -15.964 1.00 88.81 96 ASN A N 1
ATOM 769 C CA . ASN A 1 96 ? -6.558 -0.047 -16.082 1.00 88.81 96 ASN A CA 1
ATOM 770 C C . ASN A 1 96 ? -5.442 -0.609 -15.182 1.00 88.81 96 ASN A C 1
ATOM 772 O O . ASN A 1 96 ? -4.327 -0.080 -15.220 1.00 88.81 96 ASN A O 1
ATOM 776 N N . GLU A 1 97 ? -5.728 -1.643 -14.387 1.00 93.81 97 GLU A N 1
ATOM 777 C CA . GLU A 1 97 ? -4.785 -2.203 -13.421 1.00 93.81 97 GLU A CA 1
ATOM 778 C C . GLU A 1 97 ? -3.886 -3.283 -14.034 1.00 93.81 97 GLU A C 1
ATOM 780 O O . GLU A 1 97 ? -4.318 -4.152 -14.790 1.00 93.81 97 GLU A O 1
ATOM 785 N N . VAL A 1 98 ? -2.615 -3.248 -13.648 1.00 94.06 98 VAL A N 1
ATOM 786 C CA . VAL A 1 98 ? -1.604 -4.272 -13.881 1.00 94.06 98 VAL A CA 1
ATOM 787 C C . VAL A 1 98 ? -1.382 -5.005 -12.563 1.00 94.06 98 VAL A C 1
ATOM 789 O O . VAL A 1 98 ? -0.860 -4.442 -11.599 1.00 94.06 98 VAL A O 1
ATOM 792 N N . VAL A 1 99 ? -1.783 -6.273 -12.522 1.00 95.88 99 VAL A N 1
ATOM 793 C CA . VAL A 1 99 ? -1.624 -7.122 -11.338 1.00 95.88 99 VAL A CA 1
ATOM 794 C C . VAL A 1 99 ? -0.326 -7.904 -11.450 1.00 95.88 99 VAL A C 1
ATOM 796 O O . VAL A 1 99 ? -0.165 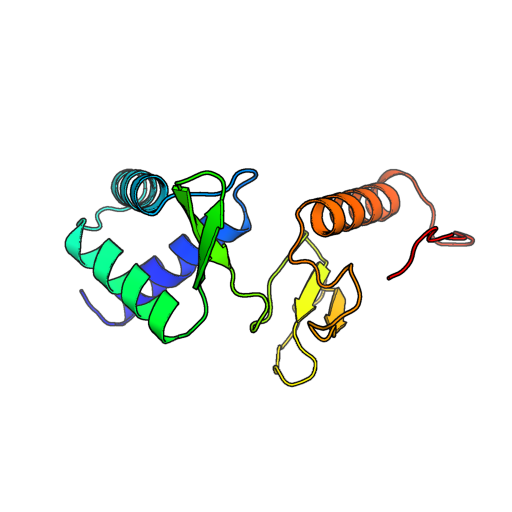-8.725 -12.352 1.00 95.88 99 VAL A O 1
ATOM 799 N N . ILE A 1 100 ? 0.576 -7.691 -10.501 1.00 94.75 100 ILE A N 1
ATOM 800 C CA . ILE A 1 100 ? 1.821 -8.441 -10.378 1.00 94.75 100 ILE A CA 1
ATOM 801 C C . ILE A 1 100 ? 1.651 -9.432 -9.228 1.00 94.75 100 ILE A C 1
ATOM 803 O O . ILE A 1 100 ? 1.408 -9.054 -8.080 1.00 94.75 100 ILE A O 1
ATOM 807 N N . SER A 1 101 ? 1.760 -10.720 -9.549 1.00 94.88 101 SER A N 1
ATOM 808 C CA . SER A 1 101 ? 1.772 -11.775 -8.535 1.00 94.88 101 SER A CA 1
ATOM 809 C C . SER A 1 101 ? 3.201 -11.998 -8.058 1.00 94.88 101 SER A C 1
ATOM 811 O O . SER A 1 101 ? 4.047 -12.400 -8.852 1.00 94.88 101 SER A O 1
ATOM 813 N N . ILE A 1 102 ? 3.465 -11.750 -6.775 1.00 91.69 102 ILE A N 1
ATOM 814 C CA . ILE A 1 102 ? 4.790 -11.903 -6.170 1.00 91.69 102 ILE A CA 1
ATOM 815 C C . ILE A 1 102 ? 4.676 -12.605 -4.820 1.00 91.69 102 ILE A C 1
ATOM 817 O O . ILE A 1 102 ? 3.831 -12.270 -3.992 1.00 91.69 102 ILE A O 1
ATOM 821 N N . GLN A 1 103 ? 5.503 -13.626 -4.609 1.00 89.25 103 GLN A N 1
ATOM 822 C CA . GLN A 1 103 ? 5.561 -14.347 -3.344 1.00 89.25 103 GLN A CA 1
ATOM 823 C C . GLN A 1 103 ? 6.530 -13.622 -2.407 1.00 89.25 103 GLN A C 1
ATOM 825 O O . GLN A 1 103 ? 7.700 -13.452 -2.742 1.00 89.25 103 GLN A O 1
ATOM 830 N N . SER A 1 104 ? 6.067 -13.233 -1.219 1.00 84.44 104 SER A N 1
ATOM 831 C CA . SER A 1 104 ? 6.975 -12.808 -0.149 1.00 84.44 104 SER A CA 1
ATOM 832 C C . SER A 1 104 ? 7.876 -13.979 0.252 1.00 84.44 104 SER A C 1
ATOM 834 O O . SER A 1 104 ? 7.390 -15.095 0.461 1.00 84.44 104 SER A O 1
ATOM 836 N N . GLY A 1 105 ? 9.183 -13.735 0.346 1.00 82.25 105 GLY A N 1
ATOM 837 C CA . GLY A 1 105 ? 10.180 -14.773 0.588 1.00 82.25 105 GLY A CA 1
ATOM 838 C C . GLY A 1 105 ? 11.573 -14.200 0.839 1.00 82.25 105 GLY A C 1
ATOM 839 O O . GLY A 1 105 ? 11.709 -13.076 1.313 1.00 82.25 105 GLY A O 1
ATOM 840 N N . ALA A 1 106 ? 12.602 -14.994 0.538 1.00 77.75 106 ALA A N 1
ATOM 841 C CA . ALA A 1 106 ? 13.997 -14.635 0.799 1.00 77.75 106 ALA A CA 1
ATOM 842 C C . ALA A 1 106 ? 14.568 -13.579 -0.167 1.00 77.75 106 ALA A C 1
ATOM 844 O O . ALA A 1 106 ? 15.569 -12.950 0.162 1.00 77.75 106 ALA A O 1
ATOM 845 N N . SER A 1 107 ? 13.956 -13.391 -1.341 1.00 82.50 107 SER A N 1
ATOM 846 C CA . SER A 1 107 ? 14.350 -12.355 -2.299 1.00 82.50 107 SER A CA 1
ATOM 847 C C . SER A 1 107 ? 13.799 -10.991 -1.895 1.00 82.50 107 SER A C 1
ATOM 849 O O . SER A 1 107 ? 12.682 -10.881 -1.373 1.00 82.50 107 SER A O 1
ATOM 851 N N . PHE A 1 108 ? 14.561 -9.936 -2.177 1.00 81.81 108 PHE A N 1
ATOM 852 C CA . PHE A 1 108 ? 14.069 -8.576 -2.006 1.00 81.81 108 PHE A CA 1
ATOM 853 C C . PHE A 1 108 ? 13.043 -8.243 -3.105 1.00 81.81 108 PHE A C 1
ATOM 855 O O . PHE A 1 108 ? 12.854 -8.991 -4.060 1.00 81.81 108 PHE A O 1
ATOM 862 N N . GLY A 1 109 ? 12.334 -7.120 -2.967 1.00 82.81 109 GLY A N 1
ATOM 863 C CA . GLY A 1 109 ? 11.440 -6.638 -4.026 1.00 82.81 109 GLY A CA 1
ATOM 864 C C . GLY A 1 109 ? 9.986 -7.112 -3.944 1.00 82.81 109 GLY A C 1
ATOM 865 O O . GLY A 1 109 ? 9.214 -6.810 -4.846 1.00 82.81 109 GLY A O 1
ATOM 866 N N . SER A 1 110 ? 9.554 -7.747 -2.847 1.00 85.19 110 SER A N 1
ATOM 867 C CA . SER A 1 110 ? 8.140 -8.130 -2.641 1.00 85.19 110 SER A CA 1
ATOM 868 C C . SER A 1 110 ? 7.165 -6.948 -2.511 1.00 85.19 110 SER A C 1
ATOM 870 O O . SER A 1 110 ? 5.957 -7.145 -2.416 1.00 85.19 110 SER A O 1
ATOM 872 N N . GLY A 1 111 ? 7.674 -5.712 -2.476 1.00 84.75 111 GLY A N 1
ATOM 873 C CA . GLY A 1 111 ? 6.880 -4.497 -2.298 1.00 84.75 111 GLY A CA 1
ATOM 874 C C . GLY A 1 111 ? 6.744 -4.031 -0.850 1.00 84.75 111 GLY A C 1
ATOM 875 O O . GLY A 1 111 ? 6.221 -2.940 -0.625 1.00 84.75 111 GLY A O 1
ATOM 876 N N . SER A 1 112 ? 7.239 -4.803 0.127 1.00 81.62 112 SER A N 1
ATOM 877 C CA . SER A 1 112 ? 7.200 -4.457 1.561 1.00 81.62 112 SER A CA 1
ATOM 878 C C . SER A 1 112 ? 8.062 -3.249 1.893 1.00 81.62 112 SER A C 1
ATOM 880 O O . SER A 1 112 ? 7.676 -2.396 2.699 1.00 81.62 112 SER A O 1
ATOM 882 N N . HIS A 1 113 ? 9.196 -3.118 1.213 1.00 84.88 113 HIS A N 1
ATOM 883 C CA . HIS A 1 113 ? 10.091 -1.999 1.410 1.00 84.88 113 HIS A CA 1
ATOM 884 C C . HIS A 1 113 ? 9.635 -0.761 0.613 1.00 84.88 113 HIS A C 1
ATOM 886 O O . HIS A 1 113 ? 9.264 -0.884 -0.560 1.00 84.88 113 HIS A O 1
ATOM 892 N N . PRO A 1 114 ? 9.705 0.455 1.194 1.00 83.81 114 PRO A N 1
ATOM 893 C CA . PRO A 1 114 ? 9.321 1.690 0.504 1.00 83.81 114 PRO A CA 1
ATOM 894 C C . PRO A 1 114 ? 10.032 1.926 -0.836 1.00 83.81 114 PRO A C 1
ATOM 896 O O . PRO A 1 114 ? 9.451 2.524 -1.737 1.00 83.81 114 PRO A O 1
ATOM 899 N N . THR A 1 115 ? 11.267 1.441 -0.996 1.00 89.31 115 THR A N 1
ATOM 900 C CA . THR A 1 115 ? 12.055 1.631 -2.228 1.00 89.31 115 THR A CA 1
ATOM 901 C C . THR A 1 115 ? 11.458 0.908 -3.431 1.00 89.31 115 THR A C 1
ATOM 903 O O . THR A 1 115 ? 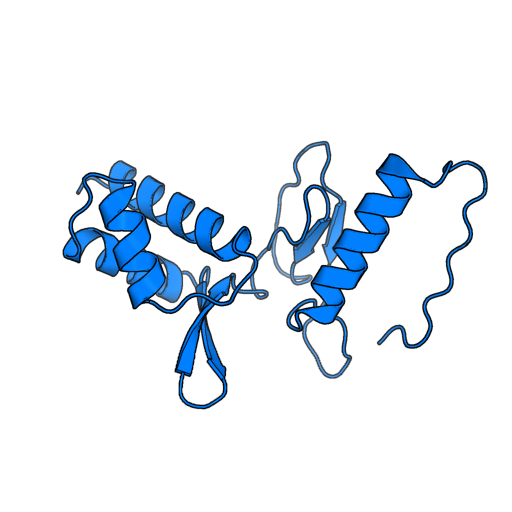11.457 1.472 -4.519 1.00 89.31 115 THR A O 1
ATOM 906 N N . THR A 1 116 ? 10.880 -0.286 -3.253 1.00 90.50 116 THR A N 1
ATOM 907 C CA . THR A 1 116 ? 10.173 -0.988 -4.337 1.00 90.50 116 THR A CA 1
ATOM 908 C C . THR A 1 116 ? 8.963 -0.183 -4.801 1.00 90.50 116 THR A C 1
ATOM 910 O O . THR A 1 116 ? 8.749 -0.018 -5.997 1.00 90.50 116 THR A O 1
ATOM 913 N N . ARG A 1 117 ? 8.199 0.386 -3.860 1.00 88.38 117 ARG A N 1
ATOM 914 C CA . ARG A 1 117 ? 7.034 1.227 -4.177 1.00 88.38 117 ARG A CA 1
ATOM 915 C C . ARG A 1 117 ? 7.441 2.507 -4.905 1.00 88.38 117 ARG A C 1
ATOM 917 O O . ARG A 1 117 ? 6.804 2.879 -5.885 1.00 88.38 117 ARG A O 1
ATOM 924 N N . LEU A 1 118 ? 8.536 3.132 -4.471 1.00 90.56 118 LEU A N 1
ATOM 925 C CA . LEU A 1 118 ? 9.105 4.304 -5.132 1.00 90.56 118 LEU A CA 1
ATOM 926 C C . LEU A 1 118 ? 9.555 3.988 -6.566 1.00 90.56 118 LEU A C 1
ATOM 928 O O . LEU A 1 118 ? 9.234 4.742 -7.481 1.00 90.56 118 LEU A O 1
ATOM 932 N N . ALA A 1 119 ? 10.255 2.869 -6.771 1.00 93.81 119 ALA A N 1
ATOM 933 C CA . ALA A 1 119 ? 10.696 2.432 -8.093 1.00 93.81 119 ALA A CA 1
ATOM 934 C C . ALA A 1 119 ? 9.505 2.168 -9.027 1.00 93.81 119 ALA A C 1
ATOM 936 O O . ALA A 1 119 ? 9.484 2.675 -10.146 1.00 93.81 119 ALA A O 1
ATOM 937 N N . LEU A 1 120 ? 8.477 1.455 -8.550 1.00 92.88 120 LEU A N 1
ATOM 938 C CA . LEU A 1 120 ? 7.246 1.216 -9.310 1.00 92.88 120 LEU A CA 1
ATOM 939 C C . LEU A 1 120 ? 6.534 2.526 -9.680 1.00 92.88 120 LEU A C 1
ATOM 941 O O . LEU A 1 120 ? 6.132 2.693 -10.829 1.00 92.88 120 LEU A O 1
ATOM 945 N N . GLY A 1 121 ? 6.434 3.476 -8.744 1.00 92.12 121 GLY A N 1
ATOM 946 C CA . GLY A 1 121 ? 5.860 4.799 -9.008 1.00 92.12 121 GLY A CA 1
ATOM 947 C C . GLY A 1 121 ? 6.645 5.593 -10.055 1.00 92.12 121 GLY A C 1
ATOM 948 O O . GLY A 1 121 ? 6.053 6.194 -10.949 1.00 92.12 121 GLY A O 1
ATOM 949 N N . ALA A 1 122 ? 7.978 5.555 -9.997 1.00 93.06 122 ALA A N 1
ATOM 950 C CA . ALA A 1 122 ? 8.837 6.211 -10.981 1.00 93.06 122 ALA A CA 1
ATOM 951 C C . ALA A 1 122 ? 8.714 5.578 -12.377 1.00 93.06 122 ALA A C 1
ATOM 953 O O . ALA A 1 122 ? 8.658 6.299 -13.375 1.00 93.06 122 ALA A O 1
ATOM 954 N N . ILE A 1 123 ? 8.629 4.246 -12.452 1.00 92.38 123 ILE A N 1
ATOM 955 C CA . ILE A 1 123 ? 8.403 3.516 -13.705 1.00 92.38 123 ILE A CA 1
ATOM 956 C C . ILE A 1 123 ? 7.045 3.900 -14.301 1.00 92.38 123 ILE A C 1
ATOM 958 O O . ILE A 1 123 ? 6.983 4.264 -15.474 1.00 92.38 123 ILE A O 1
ATOM 962 N N . GLU A 1 124 ? 5.968 3.879 -13.510 1.00 91.75 124 GLU A N 1
ATOM 963 C CA . GLU A 1 124 ? 4.631 4.282 -13.968 1.00 91.75 124 GLU A CA 1
ATOM 964 C C . GLU A 1 124 ? 4.624 5.728 -14.482 1.00 91.75 124 GLU A C 1
ATOM 966 O O . GLU A 1 124 ? 4.119 6.001 -15.573 1.00 91.75 124 GLU A O 1
ATOM 971 N N . PHE A 1 125 ? 5.252 6.646 -13.744 1.00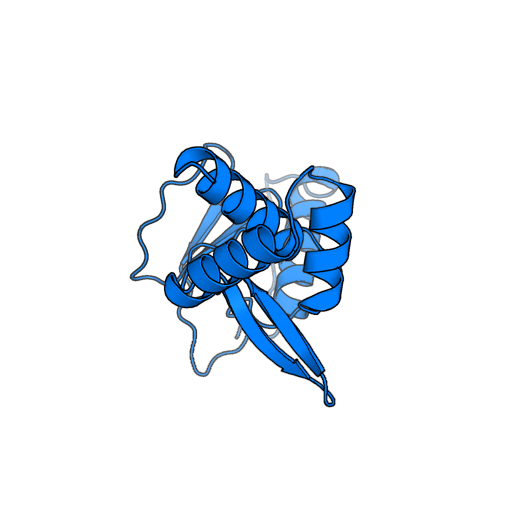 91.69 125 PHE A N 1
ATOM 972 C CA . PHE A 1 125 ? 5.380 8.038 -14.161 1.00 91.69 125 PHE A CA 1
ATOM 973 C C . PHE A 1 125 ? 6.130 8.177 -15.493 1.00 91.69 125 PHE A C 1
ATOM 975 O O . PHE A 1 125 ? 5.653 8.875 -16.391 1.00 91.69 125 PHE A O 1
ATOM 982 N N . ALA A 1 126 ? 7.273 7.502 -15.651 1.00 90.88 126 ALA A N 1
ATOM 983 C CA . ALA A 1 126 ? 8.071 7.559 -16.872 1.00 90.88 126 ALA A CA 1
ATOM 984 C C . ALA A 1 126 ? 7.319 6.982 -18.080 1.00 90.88 126 ALA A C 1
ATOM 986 O O . ALA A 1 126 ? 7.335 7.586 -19.153 1.00 90.88 126 ALA A O 1
ATOM 987 N N . LEU A 1 127 ? 6.622 5.857 -17.903 1.00 87.31 127 LEU A N 1
ATOM 988 C CA . LEU A 1 127 ? 5.833 5.213 -18.957 1.00 87.31 127 LEU A CA 1
ATOM 989 C C . LEU A 1 127 ? 4.624 6.046 -19.400 1.00 87.31 127 LEU A C 1
ATOM 991 O O . LEU A 1 127 ? 4.240 5.973 -20.563 1.00 87.31 127 LEU A O 1
ATOM 995 N N . ASN A 1 128 ? 4.029 6.829 -18.498 1.00 87.19 128 ASN A N 1
ATOM 996 C CA . ASN A 1 128 ? 2.869 7.660 -18.822 1.00 87.19 128 ASN A CA 1
ATOM 997 C C . ASN A 1 128 ? 3.249 9.031 -19.411 1.00 87.19 128 ASN A C 1
ATOM 999 O O . ASN A 1 128 ? 2.467 9.589 -20.176 1.00 87.19 128 ASN A O 1
ATOM 1003 N N . ASN A 1 129 ? 4.411 9.590 -19.048 1.00 88.31 129 ASN A N 1
ATOM 1004 C CA . ASN A 1 129 ? 4.724 10.999 -19.331 1.00 88.31 129 ASN A CA 1
ATOM 1005 C C . ASN A 1 129 ? 5.976 11.227 -20.188 1.00 88.31 129 ASN A C 1
ATOM 1007 O O . ASN A 1 129 ? 6.109 12.292 -20.785 1.00 88.31 129 ASN A O 1
ATOM 1011 N N . ILE A 1 130 ? 6.917 10.280 -20.217 1.00 84.75 130 ILE A N 1
ATOM 1012 C CA . ILE A 1 130 ? 8.255 10.501 -20.791 1.00 84.75 130 ILE A CA 1
ATOM 1013 C C . ILE A 1 130 ? 8.519 9.554 -21.963 1.00 84.75 130 ILE A C 1
ATOM 1015 O O . ILE A 1 130 ? 9.061 9.963 -22.988 1.00 84.75 130 ILE A O 1
ATOM 1019 N N . LEU A 1 131 ? 8.167 8.278 -21.814 1.00 81.25 131 LEU A N 1
ATOM 1020 C CA . LEU A 1 131 ? 8.559 7.218 -22.736 1.00 81.25 131 LEU A CA 1
ATOM 1021 C C . LEU A 1 131 ? 7.459 6.919 -23.762 1.00 81.25 131 LEU A C 1
ATOM 1023 O O . LEU A 1 131 ? 6.284 6.811 -23.428 1.00 81.25 131 LEU A O 1
ATOM 1027 N N . SER A 1 132 ? 7.859 6.710 -25.019 1.00 77.06 132 SER A N 1
ATOM 1028 C CA . SER A 1 132 ? 6.995 6.147 -26.061 1.00 77.06 132 SER A CA 1
ATOM 1029 C C . SER A 1 132 ? 7.205 4.635 -26.141 1.00 77.06 132 SER A C 1
ATOM 1031 O O . SER A 1 132 ? 8.328 4.160 -26.309 1.00 77.06 132 SER A O 1
ATOM 1033 N N . PHE A 1 133 ? 6.119 3.867 -26.032 1.00 69.31 133 PHE A N 1
ATOM 1034 C CA . PHE A 1 133 ? 6.149 2.405 -25.885 1.00 69.31 133 PHE A CA 1
ATOM 1035 C C . PHE A 1 133 ? 6.677 1.625 -27.094 1.00 69.31 133 PHE A C 1
ATOM 1037 O O . PHE A 1 133 ? 6.902 0.423 -26.973 1.00 69.31 133 PHE A O 1
ATOM 1044 N N . LYS A 1 134 ? 6.859 2.257 -28.259 1.00 68.44 134 LYS A N 1
ATOM 1045 C CA . LYS A 1 134 ? 7.164 1.512 -29.488 1.00 68.44 134 LYS A CA 1
ATOM 1046 C C . LYS A 1 134 ? 8.505 0.766 -29.451 1.00 68.44 134 LYS A C 1
ATOM 1048 O O . LYS A 1 134 ? 8.603 -0.243 -30.136 1.00 68.44 134 LYS A O 1
ATOM 1053 N N . GLU A 1 135 ? 9.489 1.200 -28.651 1.00 65.69 135 GLU A N 1
ATOM 1054 C CA . GLU A 1 135 ? 10.836 0.585 -28.612 1.00 65.69 135 GLU A CA 1
ATOM 1055 C C . GLU A 1 135 ? 11.526 0.650 -27.229 1.00 65.69 135 GLU A C 1
ATOM 1057 O O . GLU A 1 135 ? 12.753 0.603 -27.125 1.00 65.69 135 GLU A O 1
ATOM 1062 N N . ALA A 1 136 ? 10.765 0.783 -26.138 1.00 76.44 136 ALA A N 1
ATOM 1063 C CA . ALA A 1 136 ? 11.357 0.943 -24.810 1.00 76.44 136 ALA A CA 1
ATOM 1064 C C . ALA A 1 136 ? 12.119 -0.324 -24.368 1.00 76.44 136 ALA A C 1
ATOM 1066 O O . ALA A 1 136 ? 11.572 -1.426 -24.342 1.00 76.44 136 ALA A O 1
ATOM 1067 N N . ARG A 1 137 ? 13.388 -0.154 -23.982 1.00 85.00 137 ARG A N 1
ATOM 1068 C CA . ARG A 1 137 ? 14.222 -1.193 -23.359 1.00 85.00 137 ARG A CA 1
ATOM 1069 C C . ARG A 1 137 ? 14.387 -0.860 -21.882 1.00 85.00 137 ARG A C 1
ATOM 1071 O O . ARG A 1 137 ? 14.659 0.289 -21.546 1.00 85.00 137 ARG A O 1
ATOM 1078 N N . ALA A 1 138 ? 14.253 -1.861 -21.021 1.00 88.56 138 ALA A N 1
ATOM 1079 C CA . ALA A 1 138 ? 14.467 -1.724 -19.585 1.00 88.56 138 ALA A CA 1
ATOM 1080 C C . ALA A 1 138 ? 15.646 -2.597 -19.139 1.00 88.56 138 ALA A C 1
ATOM 1082 O O . ALA A 1 138 ? 15.862 -3.683 -19.678 1.00 88.56 138 ALA A O 1
ATOM 1083 N N . LEU A 1 139 ? 16.399 -2.107 -18.157 1.00 93.56 139 LEU A N 1
ATOM 1084 C CA . LEU A 1 139 ? 17.437 -2.847 -17.451 1.00 93.56 139 LEU A CA 1
ATOM 1085 C C . LEU A 1 139 ? 17.172 -2.689 -15.954 1.00 93.56 139 LEU A C 1
ATOM 1087 O O . LEU A 1 139 ? 17.165 -1.567 -15.454 1.00 93.56 139 LEU A O 1
ATOM 1091 N N . ASP A 1 140 ? 16.966 -3.806 -15.266 1.00 93.81 140 ASP A N 1
ATOM 1092 C CA . ASP A 1 140 ? 16.799 -3.851 -13.815 1.00 93.81 140 ASP A CA 1
ATOM 1093 C C . ASP A 1 140 ? 18.096 -4.365 -13.173 1.00 93.81 140 ASP A C 1
ATOM 1095 O O . ASP A 1 140 ? 18.452 -5.539 -13.300 1.00 93.81 140 ASP A O 1
ATOM 1099 N N . ILE A 1 141 ? 18.855 -3.457 -12.557 1.00 94.44 141 ILE A N 1
ATOM 1100 C CA . ILE A 1 141 ? 20.130 -3.778 -11.908 1.00 94.44 141 ILE A CA 1
ATOM 1101 C C . ILE A 1 141 ? 19.845 -4.108 -10.441 1.00 94.44 141 ILE A C 1
ATOM 1103 O O . ILE A 1 141 ? 19.599 -3.208 -9.642 1.00 94.44 141 ILE A O 1
ATOM 1107 N N . GLY A 1 142 ? 19.936 -5.394 -10.091 1.00 89.56 142 GLY A N 1
ATOM 1108 C CA . GLY A 1 142 ? 19.596 -5.891 -8.751 1.00 89.56 142 GLY A CA 1
ATOM 1109 C C . GLY A 1 142 ? 18.125 -6.297 -8.627 1.00 89.56 142 GLY A C 1
ATOM 1110 O O . GLY A 1 142 ? 17.425 -5.825 -7.739 1.00 89.56 142 GLY A O 1
ATOM 1111 N N . THR A 1 143 ? 17.675 -7.178 -9.525 1.00 89.75 143 THR A N 1
ATOM 1112 C CA . THR A 1 143 ? 16.261 -7.551 -9.742 1.00 89.75 143 THR A CA 1
ATOM 1113 C C . THR A 1 143 ? 15.624 -8.442 -8.656 1.00 89.75 143 THR A C 1
ATOM 1115 O O . THR A 1 143 ? 14.498 -8.914 -8.816 1.00 89.75 143 THR A O 1
ATOM 1118 N N . GLY A 1 144 ? 16.318 -8.697 -7.543 1.00 79.44 144 GLY A N 1
ATOM 1119 C CA . GLY A 1 144 ? 15.802 -9.519 -6.441 1.00 79.44 144 GLY A CA 1
ATOM 1120 C C . GLY A 1 144 ? 16.868 -10.087 -5.526 1.00 79.44 144 GLY A C 1
ATOM 1121 O O . GLY A 1 144 ? 17.992 -10.333 -6.019 1.00 79.44 144 GLY A O 1
#

Sequence (144 aa):
MTIIENHLICQKITDYVSASPRRLTQRDIIREMSLQFSATRKEINAALRSLLEANELVYSYIDGHSFMEASLDKAVRITERVVLKPPNISYQPRSNEVVISIQSGASFGSGSHPTTRLALGAIEFALNNILSFKEARALDIGTG

Foldseek 3Di:
DDPVVLVVLLVVLLVCQQPDPDFAAPVRSLVVSVVVDVDDSVSNVVSVVVCVVVQQWDWDDDPRGITIHGHLCAFGDLEPAETEHAPPYDDDDDPRHDYDHDHDDDAPLSSPDVVNSVVVHVVVCCPVPPDDPPDDDDDDDRPD

pLDDT: mean 89.25, std 6.76, range [59.28, 95.94]

Secondary structure (DSSP, 8-state):
--HHHHHHHHHHHHHHHHH-SS-B-HHHHHHHHHHHSS--HHHHHHHHHHHHHTTSEEEEEETTEEEEEE-TTS-EE-SSSEEEE-TT------TT-EEEE---SSSS-SS-SHHHHHHHHHHHHHHHHT--TTS-----TT--